Protein AF-A0A0C2WPD1-F1 (afdb_monomer)

Foldseek 3Di:
DFDKAWDADDDPVDGGIDIGGQADCALNDGDAAPVNDWDFDADPVPRHTRDIHHDHDVVNVVRRVVSVVVVD

Secondary structure (DSSP, 8-state):
---EEEEEEE-SS-EEEEEEE-SEEETTEEE--TT--EEEEE-TTT--EEEEEE---HHHHHHHHHHHHHT-

Nearest PDB structures (foldseek):
  4gnz-assembly1_A  TM=9.355E-01  e=5.575E-03  Rattus norvegicus
  8rwk-assembly1_A  TM=8.522E-01  e=5.238E-03  Saccharomyces cerevisiae SK1
  4go2-assembly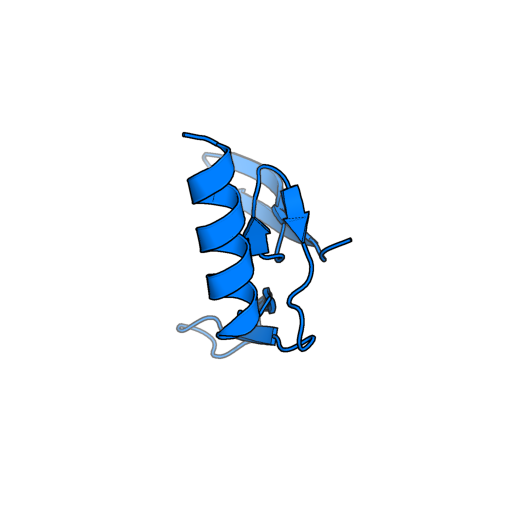1_C  TM=8.382E-01  e=8.624E-03  Rattus norvegicus
  3rhj-assembly1_D  TM=8.395E-01  e=9.768E-03  Rattus norvegicus
  7rlu-assembly1_B  TM=8.439E-01  e=1.511E-02  Rattus norvegicus

pLDDT: mean 91.78, std 5.9, range [60.72, 96.0]

Organism: Amanita muscaria (strain Koide BX008) (NCBI:txid946122)

Solvent-accessible surface area (backbone atoms only — not comparable to full-atom values): 4425 Å² total; per-residue (Å²): 124,43,55,69,49,75,47,76,45,85,49,101,89,49,72,50,77,47,76,43,78,28,34,44,80,44,85,93,38,68,33,63,32,85,85,68,43,65,42,79,42,58,38,89,90,75,70,44,76,74,52,66,32,48,33,75,49,74,66,45,50,52,51,39,54,53,43,55,64,73,74,112

Sequence (72 aa):
MPSTYSHHFDTPVFKGAVTINTGLYINGQWVDPVEGDTIDIVNPTTGRKITAVAGGSAKDVDIAVQAAKKGY

Radius of gyration: 15.29 Å; Cα contacts (8 Å, |Δi|>4): 111; chains: 1; bounding box: 30×28×37 Å

Mean predicted aligned error: 4.46 Å

Structure (mmCIF, N/CA/C/O backbone):
data_AF-A0A0C2WPD1-F1
#
_entry.id   AF-A0A0C2WPD1-F1
#
loop_
_atom_site.group_PDB
_atom_site.id
_atom_site.type_symbol
_atom_site.label_atom_id
_atom_site.label_alt_id
_atom_site.label_comp_id
_atom_site.label_asym_id
_atom_site.label_entity_id
_atom_site.label_seq_id
_atom_site.pdbx_PDB_ins_code
_atom_site.Cartn_x
_atom_site.Cartn_y
_atom_site.Cartn_z
_atom_site.occupancy
_atom_site.B_iso_or_equiv
_atom_site.auth_seq_id
_atom_site.auth_comp_id
_atom_site.auth_asym_id
_atom_site.auth_atom_id
_atom_site.pdbx_PDB_model_num
ATOM 1 N N . MET A 1 1 ? 6.439 -0.721 11.198 1.00 62.03 1 MET A N 1
ATOM 2 C CA . MET A 1 1 ? 6.507 0.545 10.433 1.00 62.03 1 MET A CA 1
ATOM 3 C C . MET A 1 1 ? 6.473 0.109 8.994 1.00 62.03 1 MET A C 1
ATOM 5 O O . MET A 1 1 ? 7.385 -0.618 8.607 1.00 62.03 1 MET A O 1
ATOM 9 N N . PRO A 1 2 ? 5.438 0.492 8.243 1.00 77.12 2 PRO A N 1
ATOM 10 C CA . PRO A 1 2 ? 5.238 -0.069 6.928 1.00 77.12 2 PRO A CA 1
ATOM 11 C C . PRO A 1 2 ? 6.335 0.329 5.967 1.00 77.12 2 PRO A C 1
ATOM 13 O O . PRO A 1 2 ? 6.933 1.403 6.067 1.00 77.12 2 PRO A O 1
ATOM 16 N N . SER A 1 3 ? 6.572 -0.581 5.032 1.00 85.62 3 SER A N 1
ATOM 17 C CA . SER A 1 3 ? 7.571 -0.403 3.995 1.00 85.62 3 SER A CA 1
ATOM 18 C C . SER A 1 3 ? 7.232 0.799 3.114 1.00 85.62 3 SER A C 1
ATOM 20 O O . SER A 1 3 ? 6.089 1.262 3.030 1.00 85.62 3 SER A O 1
ATOM 22 N N . THR A 1 4 ? 8.258 1.332 2.464 1.00 90.81 4 THR A N 1
ATOM 23 C CA . THR A 1 4 ? 8.128 2.409 1.491 1.00 90.81 4 THR A CA 1
ATOM 24 C C . THR A 1 4 ? 8.686 1.950 0.152 1.00 90.81 4 THR A C 1
ATOM 26 O O . THR A 1 4 ? 9.641 1.179 0.074 1.00 90.81 4 THR A O 1
ATOM 29 N N . TYR A 1 5 ? 8.061 2.414 -0.921 1.00 92.00 5 TYR A N 1
ATOM 30 C CA . TYR A 1 5 ? 8.500 2.219 -2.289 1.00 92.00 5 TYR A CA 1
ATOM 31 C C . TYR A 1 5 ? 9.011 3.547 -2.834 1.00 92.00 5 TYR A C 1
ATOM 33 O O . TYR A 1 5 ? 8.283 4.541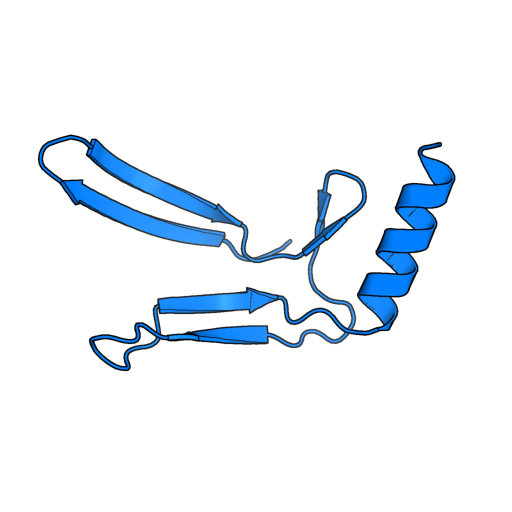 -2.827 1.00 92.00 5 TYR A O 1
ATOM 41 N N . SER A 1 6 ? 10.249 3.562 -3.322 1.00 93.19 6 SER A N 1
ATOM 42 C CA . SER A 1 6 ? 10.829 4.730 -3.978 1.00 93.19 6 SER A CA 1
ATOM 43 C C . SER A 1 6 ? 10.927 4.510 -5.481 1.00 93.19 6 SER A C 1
ATOM 45 O O . SER A 1 6 ? 11.488 3.514 -5.940 1.00 93.19 6 SER A O 1
ATOM 47 N N . HIS A 1 7 ? 10.412 5.467 -6.248 1.00 90.88 7 HIS A N 1
ATOM 48 C CA . HIS A 1 7 ? 10.507 5.487 -7.702 1.00 90.88 7 HIS A CA 1
ATOM 49 C C . HIS A 1 7 ? 11.223 6.747 -8.173 1.00 90.88 7 HIS A C 1
ATOM 51 O O . HIS A 1 7 ? 10.889 7.847 -7.735 1.00 90.88 7 HIS A O 1
ATOM 57 N N . HIS A 1 8 ? 12.191 6.591 -9.076 1.00 91.50 8 HIS A N 1
ATOM 58 C CA . HIS A 1 8 ? 12.882 7.716 -9.694 1.00 91.50 8 HIS A CA 1
ATOM 59 C C . HIS A 1 8 ? 12.270 8.008 -11.060 1.00 91.50 8 HIS A C 1
ATOM 61 O O . HIS A 1 8 ? 12.364 7.196 -11.977 1.00 91.50 8 HIS A O 1
ATOM 67 N N . PHE A 1 9 ? 11.645 9.172 -11.184 1.00 91.06 9 PHE A N 1
ATOM 68 C CA . PHE A 1 9 ? 11.102 9.651 -12.442 1.00 91.06 9 PHE A CA 1
ATOM 69 C C . PHE A 1 9 ? 12.171 10.431 -13.199 1.00 91.06 9 PHE A C 1
ATOM 71 O O . PHE A 1 9 ? 12.821 11.308 -12.633 1.00 91.06 9 PHE A O 1
ATOM 78 N N . ASP A 1 10 ? 12.295 10.147 -14.492 1.00 91.56 10 ASP A N 1
ATOM 79 C CA . ASP A 1 10 ? 13.056 10.957 -15.441 1.00 91.56 10 ASP A CA 1
ATOM 80 C C . ASP A 1 10 ? 12.156 11.277 -16.634 1.00 91.56 10 ASP A C 1
ATOM 82 O O . ASP A 1 10 ? 12.152 10.598 -17.659 1.00 91.56 10 ASP A O 1
ATOM 86 N N . THR A 1 11 ? 11.299 12.280 -16.454 1.00 90.81 11 THR A N 1
ATOM 87 C CA . THR A 1 11 ? 10.368 12.748 -17.486 1.00 90.81 11 THR A CA 1
ATOM 88 C C . THR A 1 11 ? 10.655 14.211 -17.825 1.00 90.81 11 THR A C 1
ATOM 90 O O . THR A 1 11 ? 11.252 14.923 -17.013 1.00 90.81 11 THR A O 1
ATOM 93 N N . PRO A 1 12 ? 10.213 14.717 -18.993 1.00 93.25 12 PRO A N 1
ATOM 94 C CA . PRO A 1 12 ? 10.397 16.126 -19.344 1.00 93.25 12 PRO A CA 1
ATOM 95 C C . PRO A 1 12 ? 9.762 17.113 -18.350 1.00 93.25 12 PRO A C 1
ATOM 97 O O . PRO A 1 12 ? 10.218 18.246 -18.249 1.00 93.25 12 PRO A O 1
ATOM 100 N N . VAL A 1 13 ? 8.723 16.689 -17.620 1.00 93.06 13 VAL A N 1
ATOM 101 C CA . VAL A 1 13 ? 7.945 17.534 -16.694 1.00 93.06 13 VAL A CA 1
ATOM 102 C C . VAL A 1 13 ? 8.320 17.348 -15.223 1.00 93.06 13 VAL A C 1
ATOM 104 O O . VAL A 1 13 ? 8.037 18.220 -14.407 1.00 93.06 13 VAL A O 1
ATOM 107 N N . PHE A 1 14 ? 8.953 16.230 -14.867 1.00 90.94 14 PHE A N 1
ATOM 108 C CA . PHE A 1 14 ? 9.372 15.945 -13.499 1.00 90.94 14 PHE A CA 1
ATOM 109 C C . PHE A 1 14 ? 10.575 15.001 -13.482 1.00 90.94 14 PHE A C 1
ATOM 111 O O . PHE A 1 14 ? 10.553 13.935 -14.110 1.00 90.94 14 PHE A O 1
ATOM 118 N N . LYS A 1 15 ? 11.602 15.395 -12.724 1.00 94.12 15 LYS A N 1
ATOM 119 C CA . LYS A 1 15 ? 12.813 14.613 -12.478 1.00 94.12 15 LYS A CA 1
ATOM 120 C C . LYS A 1 15 ? 13.070 14.538 -10.982 1.00 94.12 15 LYS A C 1
ATOM 122 O O . LYS A 1 15 ? 13.246 15.574 -10.342 1.00 94.12 15 LYS A O 1
ATOM 127 N N . GLY A 1 16 ? 13.083 13.334 -10.425 1.00 92.75 16 GLY A N 1
ATOM 128 C CA . GLY A 1 16 ? 13.304 13.150 -8.995 1.00 92.75 16 GLY A CA 1
ATOM 129 C C . GLY A 1 16 ? 12.786 11.829 -8.449 1.00 92.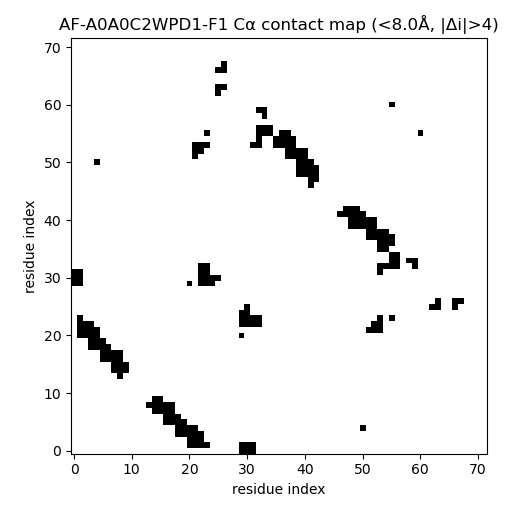75 16 GLY A C 1
ATOM 130 O O . GLY A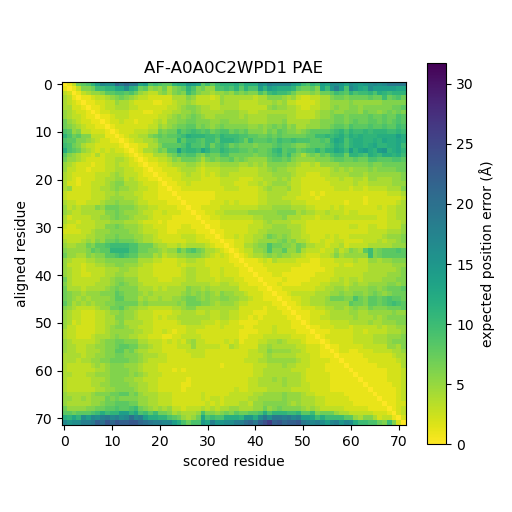 1 16 ? 12.068 11.086 -9.118 1.00 92.75 16 GLY A O 1
ATOM 131 N N . ALA A 1 17 ? 13.161 11.545 -7.202 1.00 92.00 17 ALA A N 1
ATOM 132 C CA . ALA A 1 17 ? 12.663 10.394 -6.465 1.00 92.00 17 ALA A CA 1
ATOM 133 C C . ALA A 1 17 ? 11.368 10.747 -5.722 1.00 92.00 17 ALA A C 1
ATOM 135 O O . ALA A 1 17 ? 11.297 11.768 -5.040 1.00 92.00 17 ALA A O 1
ATOM 136 N N . VAL A 1 18 ? 10.369 9.877 -5.823 1.00 93.00 18 VAL A N 1
ATOM 137 C CA . VAL A 1 18 ? 9.142 9.921 -5.022 1.00 93.00 18 VAL A CA 1
ATOM 138 C C . VAL A 1 18 ? 9.118 8.688 -4.139 1.00 93.00 18 VAL A C 1
ATOM 140 O O . VAL A 1 18 ? 9.326 7.579 -4.627 1.00 93.00 18 VAL A O 1
ATOM 143 N N . THR A 1 19 ? 8.848 8.885 -2.852 1.00 94.12 19 THR A N 1
ATOM 144 C CA . THR A 1 19 ? 8.709 7.807 -1.870 1.00 94.12 19 THR A CA 1
ATOM 145 C C . THR A 1 19 ? 7.251 7.692 -1.451 1.00 94.12 19 THR A C 1
ATOM 147 O O . THR A 1 19 ? 6.629 8.683 -1.076 1.00 94.12 19 THR A O 1
ATOM 150 N N . ILE A 1 20 ? 6.713 6.479 -1.526 1.00 92.62 20 ILE A N 1
ATOM 151 C CA . ILE A 1 20 ? 5.307 6.157 -1.285 1.00 92.62 20 ILE A CA 1
ATOM 152 C C . ILE A 1 20 ? 5.250 5.084 -0.198 1.00 92.62 20 ILE A C 1
ATOM 154 O O . ILE A 1 20 ? 5.945 4.076 -0.294 1.00 92.62 20 ILE A O 1
ATOM 158 N N . ASN A 1 21 ? 4.431 5.268 0.835 1.00 94.25 21 ASN A N 1
ATOM 159 C CA . ASN A 1 21 ? 4.185 4.223 1.8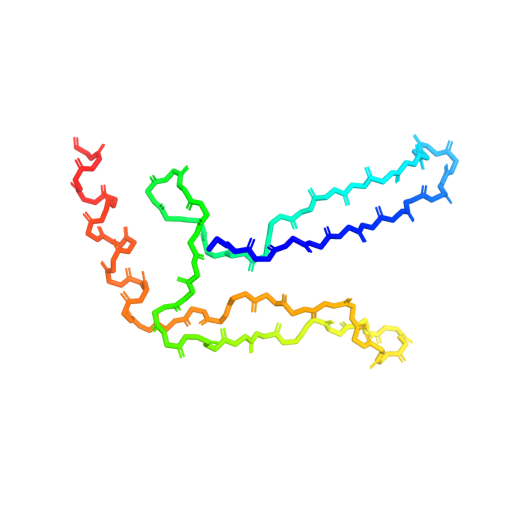31 1.00 94.25 21 ASN A CA 1
ATOM 160 C C . ASN A 1 21 ? 3.353 3.086 1.231 1.00 94.25 21 ASN A C 1
ATOM 162 O O . ASN A 1 21 ? 2.390 3.330 0.509 1.00 94.25 21 ASN A O 1
ATOM 166 N N . THR A 1 22 ? 3.707 1.844 1.559 1.00 94.62 22 THR A N 1
ATOM 167 C CA . THR A 1 22 ? 3.016 0.644 1.066 1.00 94.62 22 THR A CA 1
ATOM 168 C C . THR A 1 22 ? 2.149 -0.035 2.128 1.00 94.62 22 THR A C 1
ATOM 170 O O . THR A 1 22 ? 1.588 -1.094 1.867 1.00 94.62 22 THR A O 1
ATOM 173 N N . GLY A 1 23 ? 2.029 0.565 3.317 1.00 93.38 23 GLY A N 1
ATOM 174 C CA . GLY A 1 23 ? 1.170 0.088 4.405 1.00 93.38 23 GLY A CA 1
ATOM 175 C C . GLY A 1 23 ? -0.303 0.452 4.235 1.00 93.38 23 GLY A C 1
ATOM 176 O O . GLY A 1 23 ? -0.675 1.203 3.335 1.00 93.38 23 GLY A O 1
ATOM 177 N N . LEU A 1 24 ? -1.138 -0.023 5.156 1.00 93.62 24 LEU A N 1
ATOM 178 C CA . LEU A 1 24 ? -2.527 0.420 5.275 1.00 93.62 24 LEU A CA 1
ATOM 179 C C . LEU A 1 24 ? -2.567 1.790 5.958 1.00 93.62 24 LEU A C 1
ATOM 181 O O . LEU A 1 24 ? -1.818 2.026 6.903 1.00 93.62 24 LEU A O 1
ATOM 185 N N . TYR A 1 25 ? -3.437 2.695 5.513 1.00 94.56 25 TYR A N 1
ATOM 186 C CA . TYR A 1 25 ? -3.619 3.992 6.168 1.00 94.56 25 TYR A CA 1
ATOM 187 C C . TYR A 1 25 ? -4.869 3.968 7.049 1.00 94.56 25 TYR A C 1
ATOM 189 O O . TYR A 1 25 ? -5.991 4.061 6.552 1.00 94.56 25 TYR A O 1
ATOM 197 N N . ILE A 1 26 ? -4.681 3.809 8.359 1.00 93.62 26 ILE A N 1
ATOM 198 C CA . ILE A 1 26 ? -5.759 3.656 9.341 1.00 93.62 26 ILE A CA 1
ATOM 199 C C . ILE A 1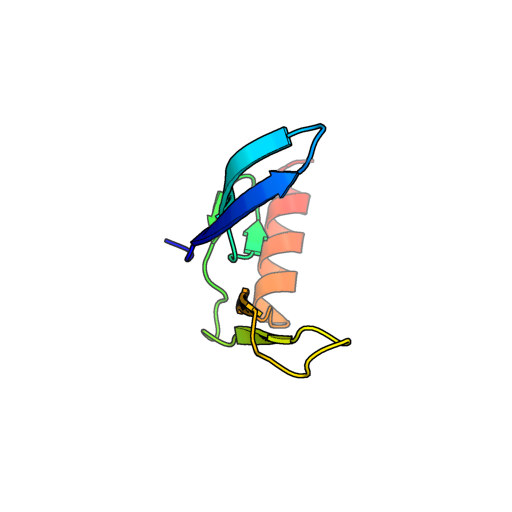 26 ? -5.534 4.651 10.480 1.00 93.62 26 ILE A C 1
ATOM 201 O O . ILE A 1 26 ? -4.433 4.770 11.010 1.00 93.62 26 ILE A O 1
ATOM 205 N N . ASN A 1 27 ? -6.590 5.373 10.870 1.00 92.62 27 ASN A N 1
ATOM 206 C CA . ASN A 1 27 ? -6.557 6.336 11.977 1.00 92.62 27 ASN A CA 1
ATOM 207 C C . ASN A 1 27 ? -5.455 7.414 11.849 1.00 92.62 27 ASN A C 1
ATOM 209 O O . ASN A 1 27 ? -4.782 7.757 12.819 1.00 92.62 27 ASN A O 1
ATOM 213 N N . GLY A 1 28 ? -5.227 7.917 10.631 1.00 92.06 28 GLY A N 1
ATOM 214 C CA . GLY A 1 28 ? -4.214 8.943 10.363 1.00 92.06 28 GLY A CA 1
ATOM 215 C C . GLY A 1 28 ? -2.770 8.427 10.315 1.00 92.06 28 GLY A C 1
ATOM 216 O O . GLY A 1 28 ? -1.841 9.226 10.182 1.00 92.06 28 GLY A O 1
ATOM 217 N N . GLN A 1 29 ? -2.561 7.113 10.415 1.00 93.44 29 GLN A N 1
ATOM 218 C CA . GLN A 1 29 ? -1.241 6.492 10.483 1.00 93.44 29 GLN A CA 1
ATOM 219 C C . GLN A 1 29 ? -1.084 5.385 9.443 1.00 93.44 29 GLN A C 1
ATOM 221 O O . GLN A 1 29 ? -2.034 4.691 9.092 1.00 93.44 29 GLN A O 1
ATOM 226 N N . TRP A 1 30 ? 0.150 5.203 8.973 1.00 94.00 30 TRP A N 1
ATOM 227 C CA . TRP A 1 30 ? 0.515 4.055 8.154 1.00 94.00 30 TRP A CA 1
ATOM 228 C C . TRP A 1 30 ? 0.841 2.865 9.059 1.00 94.00 30 TRP A C 1
ATOM 230 O O . TRP A 1 30 ? 1.751 2.951 9.888 1.00 94.00 30 TRP A O 1
ATOM 240 N N . VAL A 1 31 ? 0.136 1.753 8.875 1.00 92.25 31 VAL A N 1
ATOM 241 C CA . VAL A 1 31 ? 0.268 0.527 9.667 1.00 92.25 31 VAL A CA 1
ATOM 242 C C . VAL A 1 31 ? 0.542 -0.686 8.781 1.00 92.25 31 VAL A C 1
ATOM 244 O O . VAL A 1 31 ? 0.207 -0.707 7.595 1.00 92.25 31 VAL A O 1
ATO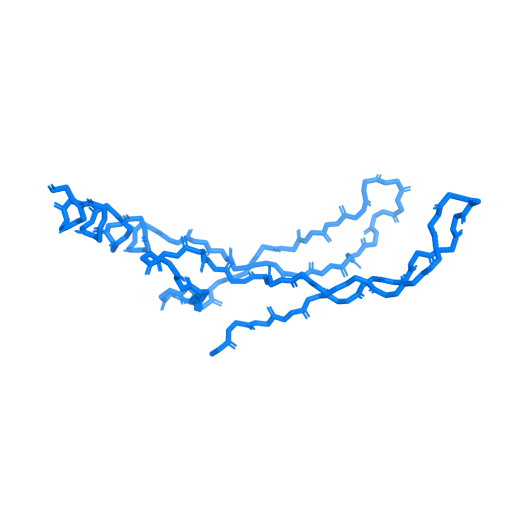M 247 N N . ASP A 1 32 ? 1.187 -1.688 9.369 1.00 91.94 32 ASP A N 1
ATOM 248 C CA . ASP A 1 32 ? 1.342 -3.010 8.767 1.00 91.94 32 ASP A CA 1
ATOM 249 C C . ASP A 1 32 ? 0.021 -3.796 8.909 1.00 91.94 32 ASP A C 1
ATOM 251 O O . ASP A 1 32 ? -0.703 -3.573 9.885 1.00 91.94 32 ASP A O 1
ATOM 255 N N . PRO A 1 33 ? -0.323 -4.682 7.957 1.00 92.38 33 PRO A N 1
ATOM 256 C CA . PRO A 1 33 ? -1.539 -5.485 8.037 1.00 92.38 33 PRO A CA 1
ATOM 257 C C . PRO A 1 33 ? -1.441 -6.486 9.192 1.00 92.38 33 PRO A C 1
ATOM 259 O O . PRO A 1 33 ? -0.369 -7.039 9.451 1.00 92.38 33 PRO A O 1
ATOM 262 N N . VAL A 1 34 ? -2.559 -6.757 9.866 1.00 91.88 34 VAL A N 1
ATOM 263 C CA . VAL A 1 34 ? -2.606 -7.626 11.057 1.00 91.88 34 VAL A CA 1
ATOM 264 C C . VAL A 1 34 ? -2.079 -9.033 10.775 1.00 91.88 34 VAL A C 1
ATOM 266 O O . VAL A 1 34 ? -1.411 -9.619 11.625 1.00 91.88 34 VAL A O 1
ATOM 269 N N . GLU A 1 35 ? -2.375 -9.582 9.598 1.00 91.25 35 GLU A N 1
ATOM 270 C CA . GLU A 1 35 ? -1.966 -10.942 9.216 1.00 91.25 35 GLU A CA 1
ATOM 271 C C . GLU A 1 35 ? -0.628 -10.977 8.460 1.00 91.25 35 GLU A C 1
ATOM 273 O O . GLU A 1 35 ? -0.102 -12.051 8.191 1.00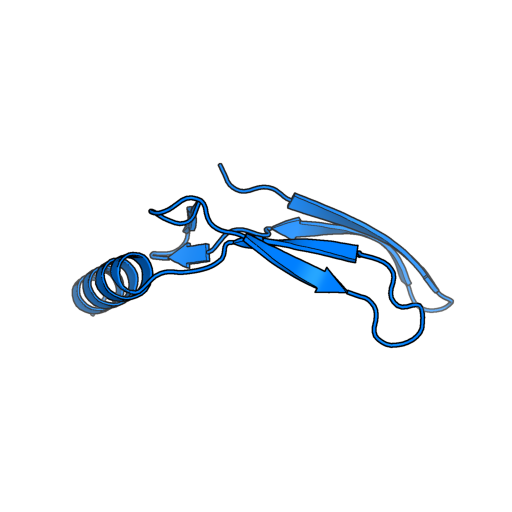 91.25 35 GLU A O 1
ATOM 278 N N . GLY A 1 36 ? -0.027 -9.814 8.180 1.00 88.25 36 GLY A N 1
ATOM 279 C CA . GLY A 1 36 ? 1.278 -9.713 7.518 1.00 88.25 36 GLY A CA 1
ATOM 280 C C . GLY A 1 36 ? 1.267 -10.002 6.012 1.00 88.25 36 GLY A C 1
ATOM 281 O O . GLY A 1 36 ? 2.329 -9.990 5.389 1.00 88.25 36 GLY A O 1
ATOM 282 N N . ASP A 1 37 ? 0.094 -10.236 5.422 1.00 90.00 37 ASP A N 1
ATOM 283 C CA . ASP A 1 37 ? -0.042 -10.520 3.997 1.00 90.00 37 ASP A CA 1
ATOM 284 C C . ASP A 1 37 ? 0.324 -9.315 3.126 1.00 90.00 37 ASP A C 1
ATOM 286 O O . ASP A 1 37 ? 0.205 -8.149 3.515 1.00 90.00 37 ASP A O 1
ATOM 290 N N . THR A 1 38 ? 0.773 -9.595 1.903 1.00 93.94 38 THR A N 1
ATOM 291 C CA . THR A 1 38 ? 1.110 -8.569 0.913 1.00 93.94 38 THR A CA 1
ATOM 292 C C . THR A 1 38 ? 0.539 -8.910 -0.455 1.00 93.94 38 THR A C 1
ATOM 294 O O . THR A 1 38 ? 0.324 -10.074 -0.789 1.00 93.94 38 THR A O 1
ATOM 297 N N . ILE A 1 39 ? 0.282 -7.876 -1.251 1.00 94.19 39 ILE A N 1
ATOM 298 C CA . ILE A 1 39 ? -0.197 -7.978 -2.626 1.00 94.19 39 ILE A CA 1
ATOM 299 C C . ILE A 1 39 ? 0.912 -7.490 -3.549 1.00 94.19 39 ILE A C 1
ATOM 301 O O . ILE A 1 39 ? 1.378 -6.350 -3.448 1.00 94.19 39 ILE A O 1
ATOM 305 N N . ASP A 1 40 ? 1.314 -8.355 -4.473 1.00 95.31 40 ASP A N 1
ATOM 306 C CA . ASP A 1 40 ? 2.318 -8.033 -5.477 1.00 95.31 40 ASP A CA 1
ATOM 307 C C . ASP A 1 40 ? 1.732 -7.130 -6.560 1.00 95.31 40 ASP A C 1
ATOM 309 O O . ASP A 1 40 ? 0.758 -7.468 -7.234 1.00 95.31 40 ASP A O 1
ATOM 313 N N . ILE A 1 41 ? 2.368 -5.978 -6.760 1.00 94.81 41 ILE A N 1
ATOM 314 C CA . ILE A 1 41 ? 2.010 -5.041 -7.818 1.00 94.81 41 ILE A CA 1
ATOM 315 C C . ILE A 1 41 ? 2.908 -5.316 -9.011 1.00 94.81 41 ILE A C 1
ATOM 317 O O . ILE A 1 41 ? 4.121 -5.093 -8.969 1.00 94.81 41 ILE A O 1
ATOM 321 N N . VAL A 1 42 ? 2.304 -5.810 -10.084 1.00 96.00 42 VAL A N 1
ATOM 322 C CA . VAL A 1 42 ? 2.991 -6.171 -11.323 1.00 96.00 42 VAL A CA 1
ATOM 323 C C . VAL A 1 42 ? 2.709 -5.149 -12.412 1.00 96.00 42 VAL A C 1
ATOM 325 O O . VAL A 1 42 ? 1.601 -4.636 -12.549 1.00 96.00 42 VAL A O 1
ATOM 328 N N . ASN A 1 43 ? 3.731 -4.846 -13.204 1.00 92.88 43 ASN A N 1
ATOM 329 C CA . ASN A 1 43 ? 3.584 -3.982 -14.358 1.00 92.88 43 ASN A CA 1
ATOM 330 C C . ASN A 1 43 ? 2.854 -4.750 -15.479 1.00 92.88 43 ASN A C 1
ATOM 332 O O . ASN A 1 43 ? 3.411 -5.732 -15.976 1.00 92.88 43 ASN A O 1
ATOM 336 N N . PRO A 1 44 ? 1.670 -4.306 -15.938 1.00 93.19 44 PRO A N 1
ATOM 337 C CA . PRO A 1 44 ? 0.899 -5.030 -16.948 1.00 93.19 44 PRO A CA 1
ATOM 338 C C . PRO A 1 44 ? 1.571 -5.065 -18.329 1.00 93.19 44 PRO A C 1
ATOM 340 O O . PRO A 1 44 ? 1.251 -5.936 -19.130 1.00 93.19 44 PRO A O 1
ATOM 343 N N . THR A 1 45 ? 2.506 -4.156 -18.628 1.00 93.94 45 THR A N 1
ATOM 344 C CA . THR A 1 45 ? 3.180 -4.108 -19.938 1.00 93.94 45 THR A CA 1
ATOM 345 C C . THR A 1 45 ? 4.416 -4.998 -20.010 1.00 93.94 45 THR A C 1
ATOM 347 O O . THR A 1 45 ? 4.798 -5.427 -21.094 1.00 93.94 45 THR A O 1
ATOM 350 N N . THR A 1 46 ? 5.054 -5.283 -18.871 1.00 93.75 46 THR A N 1
ATOM 351 C CA . THR A 1 46 ? 6.308 -6.060 -18.817 1.00 93.75 46 THR A CA 1
ATOM 352 C C . THR A 1 46 ? 6.199 -7.351 -18.011 1.00 93.75 46 THR A C 1
ATOM 354 O O . THR A 1 46 ? 7.121 -8.162 -18.044 1.00 93.75 46 THR A O 1
ATOM 357 N N . GLY A 1 47 ? 5.119 -7.533 -17.246 1.00 92.56 47 GLY A N 1
ATOM 358 C CA . GLY A 1 47 ? 4.926 -8.648 -16.315 1.00 92.56 47 GLY A CA 1
ATOM 359 C C . GLY A 1 47 ? 5.857 -8.626 -15.098 1.00 92.56 47 GLY A C 1
ATOM 360 O O . GLY A 1 47 ? 5.829 -9.544 -14.285 1.00 92.56 47 GLY A O 1
ATOM 361 N N . ARG A 1 48 ? 6.707 -7.601 -14.953 1.00 94.06 48 ARG A N 1
ATOM 362 C CA . ARG A 1 48 ? 7.690 -7.518 -13.866 1.00 94.06 48 ARG A CA 1
ATOM 363 C C . ARG A 1 48 ? 7.058 -6.950 -12.598 1.00 94.06 48 ARG A C 1
ATOM 365 O O . ARG A 1 48 ? 6.286 -5.993 -12.663 1.00 94.06 48 ARG A O 1
ATOM 372 N N . LYS A 1 49 ? 7.435 -7.503 -11.443 1.00 94.06 49 LYS A N 1
ATOM 373 C CA . LYS A 1 49 ? 7.061 -6.975 -10.125 1.00 94.06 49 LYS A CA 1
ATOM 374 C C . LYS A 1 49 ? 7.648 -5.574 -9.933 1.00 94.06 49 LYS A C 1
ATOM 376 O O . LYS A 1 49 ? 8.849 -5.379 -10.099 1.00 94.06 49 LYS A O 1
ATOM 381 N N . ILE A 1 50 ? 6.787 -4.620 -9.594 1.00 93.06 50 ILE A N 1
ATOM 382 C CA . ILE A 1 50 ? 7.145 -3.242 -9.249 1.00 93.06 50 ILE A CA 1
ATOM 383 C C . ILE A 1 50 ? 7.486 -3.176 -7.759 1.00 93.06 50 ILE A C 1
ATOM 385 O O . ILE A 1 50 ? 8.565 -2.723 -7.389 1.00 93.06 50 ILE A O 1
ATOM 389 N N . THR A 1 51 ? 6.558 -3.627 -6.913 1.00 94.12 51 THR A N 1
ATOM 390 C CA . THR A 1 51 ? 6.675 -3.621 -5.449 1.00 94.12 51 THR A CA 1
ATOM 391 C C . THR A 1 51 ? 5.628 -4.557 -4.828 1.00 94.12 51 THR A C 1
ATOM 393 O O . THR A 1 51 ? 4.877 -5.209 -5.556 1.00 94.12 51 THR A O 1
ATOM 396 N N . ALA A 1 52 ? 5.57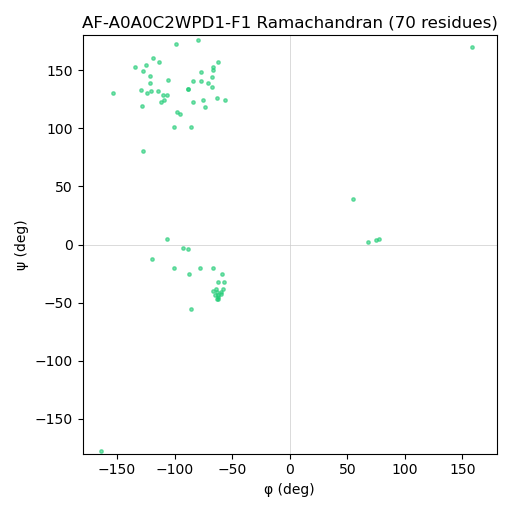5 -4.629 -3.500 1.00 94.06 52 ALA A N 1
ATOM 397 C CA . ALA A 1 52 ? 4.504 -5.268 -2.742 1.00 94.06 52 ALA A CA 1
ATOM 398 C C . ALA A 1 52 ? 3.852 -4.248 -1.795 1.00 94.06 52 ALA A C 1
ATOM 400 O O . ALA A 1 52 ? 4.542 -3.421 -1.189 1.00 94.06 52 ALA A O 1
ATOM 401 N N . VAL A 1 53 ? 2.526 -4.295 -1.687 1.00 94.62 53 VAL A N 1
ATOM 402 C CA . VAL A 1 53 ? 1.734 -3.459 -0.770 1.00 94.62 53 VAL A CA 1
ATOM 403 C C . VAL A 1 53 ? 1.069 -4.314 0.298 1.00 94.62 53 VAL A C 1
ATOM 405 O O . VAL A 1 53 ? 0.885 -5.510 0.094 1.00 94.62 53 VAL A O 1
ATOM 408 N N . ALA A 1 54 ? 0.723 -3.724 1.438 1.00 95.06 54 ALA A N 1
ATOM 409 C CA . ALA A 1 54 ? 0.018 -4.410 2.511 1.00 95.06 54 ALA A CA 1
ATOM 410 C C . ALA A 1 54 ? -1.302 -5.013 2.004 1.00 95.06 54 ALA A C 1
ATOM 412 O O . ALA A 1 54 ? -2.152 -4.311 1.453 1.00 95.06 54 ALA A O 1
ATOM 413 N N . GLY A 1 55 ? -1.465 -6.320 2.196 1.00 94.12 55 GLY A N 1
ATOM 414 C CA . GLY A 1 55 ? -2.696 -7.049 1.928 1.00 94.12 55 GLY A CA 1
ATOM 415 C C . GLY A 1 55 ? -3.605 -6.966 3.144 1.00 94.12 55 GLY A C 1
ATOM 416 O O . GLY A 1 55 ? -3.383 -7.655 4.132 1.00 94.12 55 GLY A O 1
ATOM 417 N N . GLY A 1 56 ? -4.606 -6.088 3.091 1.00 91.69 56 GLY A N 1
ATOM 418 C CA . GLY A 1 56 ? -5.565 -5.947 4.184 1.00 91.69 56 GLY A CA 1
ATOM 419 C C . GLY A 1 56 ? -6.460 -7.178 4.335 1.00 91.69 56 GLY A C 1
ATOM 420 O O . GLY A 1 56 ? -7.000 -7.689 3.354 1.00 91.69 56 GLY A O 1
ATOM 421 N N . SER A 1 57 ? -6.649 -7.611 5.578 1.00 94.44 57 SER A N 1
ATOM 422 C CA . SER A 1 57 ? -7.571 -8.675 5.977 1.00 94.44 57 SER A CA 1
ATOM 423 C C . SER A 1 57 ? -8.893 -8.100 6.507 1.00 94.44 57 SER A C 1
ATOM 425 O O . SER A 1 57 ? -9.024 -6.899 6.754 1.00 94.44 57 SER A O 1
ATOM 427 N N . ALA A 1 58 ? -9.882 -8.962 6.764 1.00 95.12 58 ALA A N 1
ATOM 428 C CA . ALA A 1 58 ? -11.131 -8.550 7.416 1.00 95.12 58 ALA A CA 1
ATOM 429 C C . ALA A 1 58 ? -10.894 -7.883 8.789 1.00 95.12 58 ALA A C 1
ATOM 431 O O . ALA A 1 58 ? -11.606 -6.951 9.154 1.00 95.12 58 ALA A O 1
ATOM 432 N N . LYS A 1 59 ? -9.847 -8.291 9.519 1.00 94.44 59 LYS A N 1
ATOM 433 C CA . LYS A 1 59 ? -9.485 -7.694 10.815 1.00 94.44 59 LYS A CA 1
ATOM 434 C C . LYS A 1 59 ? -9.018 -6.249 10.665 1.00 94.44 59 LYS A C 1
ATOM 436 O O . LYS A 1 59 ? -9.373 -5.402 11.480 1.00 94.44 59 LYS A O 1
ATOM 441 N N . ASP A 1 60 ? -8.243 -5.960 9.622 1.00 93.50 60 ASP A N 1
ATOM 442 C CA . ASP A 1 60 ? -7.790 -4.600 9.326 1.00 93.50 60 ASP A CA 1
ATOM 443 C C . ASP A 1 60 ? -8.976 -3.686 8.996 1.00 93.50 60 ASP A C 1
ATOM 445 O O . ASP A 1 60 ? -9.024 -2.536 9.437 1.00 93.50 60 ASP A O 1
ATOM 449 N N . VAL A 1 61 ? -9.974 -4.222 8.282 1.00 93.88 61 VAL A N 1
ATOM 450 C CA . VAL A 1 61 ? -11.236 -3.523 8.000 1.00 93.88 61 VAL A CA 1
ATOM 451 C C . VAL A 1 61 ? -11.986 -3.215 9.295 1.00 93.88 61 VAL A C 1
ATOM 453 O O . VAL A 1 61 ? -12.395 -2.072 9.498 1.00 93.88 61 VAL A O 1
ATOM 456 N N . ASP A 1 62 ? -12.121 -4.184 10.201 1.00 95.62 62 ASP A N 1
ATOM 457 C CA . ASP A 1 62 ? -12.789 -3.972 11.490 1.00 95.62 62 ASP A CA 1
ATOM 458 C C . ASP A 1 62 ? -12.092 -2.888 12.327 1.00 95.62 62 ASP A C 1
ATOM 460 O O . ASP A 1 62 ? -12.759 -2.008 12.882 1.00 95.62 62 ASP A O 1
ATOM 464 N N . ILE A 1 63 ? -10.754 -2.892 12.376 1.00 93.62 63 ILE A N 1
ATOM 465 C CA . ILE A 1 63 ? -9.959 -1.858 13.061 1.00 93.62 63 ILE A CA 1
ATOM 466 C C . ILE A 1 63 ? -10.196 -0.487 12.420 1.00 93.62 63 ILE A C 1
ATOM 468 O O . ILE A 1 63 ? -10.422 0.494 13.135 1.00 93.62 63 ILE A O 1
ATOM 472 N N . ALA A 1 64 ? -10.193 -0.405 11.087 1.00 94.25 64 ALA A N 1
ATOM 473 C CA . ALA A 1 64 ? -10.444 0.840 10.367 1.00 94.25 64 ALA A CA 1
ATOM 474 C C . ALA A 1 64 ? -11.849 1.394 10.641 1.00 94.25 64 ALA A C 1
ATOM 476 O O . ALA A 1 64 ? -12.001 2.586 10.917 1.00 94.25 64 ALA A O 1
ATOM 477 N N . VAL A 1 65 ? -12.869 0.533 10.647 1.00 95.44 65 VAL A N 1
ATOM 478 C CA . VAL A 1 65 ? -14.253 0.913 10.964 1.00 95.44 65 VAL A CA 1
ATOM 479 C C . VAL A 1 65 ? -14.374 1.386 12.411 1.00 95.44 65 VAL A C 1
ATOM 481 O O . VAL A 1 65 ? -15.028 2.395 12.678 1.00 95.44 65 VAL A O 1
ATOM 484 N N . GLN A 1 66 ? -13.745 0.696 13.364 1.00 94.75 66 GLN A N 1
ATOM 485 C CA . GLN A 1 66 ? -13.737 1.121 14.766 1.00 94.75 66 GLN A CA 1
ATOM 486 C C . GLN A 1 66 ? -13.031 2.466 14.960 1.00 94.75 66 GLN A C 1
ATOM 488 O O . GLN A 1 66 ? -13.522 3.300 15.722 1.00 94.75 66 GLN A O 1
ATOM 493 N N . ALA A 1 67 ? -11.907 2.693 14.279 1.00 93.44 67 ALA A N 1
ATOM 494 C CA . ALA A 1 67 ? -11.200 3.969 14.313 1.00 93.44 67 ALA A CA 1
ATOM 495 C C . ALA A 1 67 ? -12.059 5.101 13.735 1.00 93.44 67 ALA A C 1
ATOM 497 O O . ALA A 1 67 ? -12.216 6.135 14.380 1.00 93.44 67 ALA A O 1
ATOM 498 N N . ALA A 1 68 ? -12.689 4.878 12.578 1.00 93.38 68 ALA A N 1
ATOM 499 C CA . ALA A 1 68 ? -13.587 5.849 11.959 1.00 93.38 68 ALA A CA 1
ATOM 500 C C . ALA A 1 68 ? -14.775 6.204 12.869 1.00 93.38 68 ALA A C 1
ATOM 502 O O . ALA A 1 68 ? -15.106 7.376 13.010 1.00 93.38 68 ALA A O 1
ATOM 503 N N . LYS A 1 69 ? -15.368 5.215 13.557 1.00 92.88 69 LYS A N 1
ATOM 504 C CA . LYS A 1 69 ? -16.454 5.441 14.531 1.00 92.88 69 LYS A CA 1
ATOM 505 C C . LYS A 1 69 ? -16.039 6.298 15.727 1.00 92.88 69 LYS A C 1
ATOM 507 O O . LYS A 1 69 ? -16.880 6.999 16.265 1.00 92.88 69 LYS A O 1
ATOM 512 N N . LYS A 1 70 ? -14.782 6.215 16.171 1.00 90.00 70 LYS A N 1
ATOM 513 C CA . LYS A 1 70 ? -14.260 7.028 17.286 1.00 90.00 70 LYS A CA 1
ATOM 514 C C . LYS A 1 70 ? -13.925 8.464 16.877 1.00 90.00 70 LYS A C 1
ATOM 516 O O . LYS A 1 70 ? -13.783 9.308 17.752 1.00 90.00 70 LYS A O 1
ATOM 521 N N . GLY A 1 71 ? -13.726 8.709 15.583 1.00 80.75 71 GLY A N 1
ATOM 522 C CA . GLY A 1 71 ? -13.399 10.027 15.039 1.00 80.75 71 GLY A CA 1
ATOM 523 C C . GLY A 1 71 ? -14.612 10.890 14.676 1.00 80.75 71 GLY A C 1
ATOM 524 O O . GLY A 1 71 ? -14.407 12.023 14.249 1.00 80.75 71 GLY A O 1
ATOM 525 N N . TYR A 1 72 ? -15.832 10.356 14.809 1.00 60.72 72 TYR A N 1
ATOM 526 C CA . TYR A 1 72 ? -17.102 11.075 14.664 1.00 60.72 72 TYR A CA 1
ATOM 527 C C . TYR A 1 72 ? -17.588 11.562 16.030 1.00 60.72 72 TYR A C 1
ATOM 529 O O . TYR A 1 72 ? -17.965 12.750 16.127 1.00 60.72 72 TYR A O 1
#

InterPro domains:
  IPR015590 Aldehyde dehydrogenase domain [PF00171] (30-71)
  IPR016161 Aldehyde/histidinol dehydrogenase [SSF53720] (11-72)
  IPR016162 Aldehyde dehydrogenase, N-terminal [G3DSA:3.40.605.10] (14-72)